Protein AF-A0A8H3AGC6-F1 (afdb_monomer_lite)

pLDDT: mean 79.22, std 22.82, range [35.25, 97.81]

Organism: NCBI:txid456999

Sequence (152 aa):
MGEVVLDRKAQAETINLILERHESDLHWEGCRVVTKRRQEIERRCISDLGYQEEDLQFAWDSSGRHKYQQLINKSEPLSDREWGEIRPALKRLLNVNRKARLAKEQEGCHQGQPSYQAGLGCPQQPLTLPIDPVIDGFTSINGVELLRGICG

Foldseek 3Di:
DVVVVVVVVVVVVVVVVVVVVVVVVVVVLLVVQLVQQLVVLLVCCCPVVVDDPQLVDDDPPDPLVVQSCVLSRDSHHDDPVSCVVCVVVVVVSSVVSVVVVVVVVVVVVVVPDPPPPDDDDDDDDDDPDDDDDDPPPDDDDDDDDDDDDDDD

Radius of gyration: 29.65 Å; chains: 1; bounding box: 60×76×73 Å

Structure (mmCIF, N/CA/C/O backbone):
data_AF-A0A8H3AGC6-F1
#
_entry.id   AF-A0A8H3AGC6-F1
#
loop_
_atom_site.group_PDB
_atom_site.id
_atom_site.type_symbol
_atom_site.label_atom_id
_atom_site.label_alt_id
_atom_site.label_comp_id
_atom_site.label_asym_id
_atom_site.label_entity_id
_atom_site.label_seq_id
_atom_site.pdbx_PDB_ins_code
_atom_site.Cartn_x
_atom_site.Cartn_y
_atom_site.Cartn_z
_atom_site.occupancy
_atom_site.B_iso_or_equiv
_atom_site.auth_seq_id
_atom_site.auth_comp_id
_atom_site.auth_asym_id
_atom_site.auth_atom_id
_atom_site.pdbx_PDB_model_num
ATOM 1 N N . MET A 1 1 ? 34.561 13.658 -40.325 1.00 60.09 1 MET A N 1
ATOM 2 C CA . MET A 1 1 ? 34.587 13.426 -38.859 1.00 60.09 1 MET A CA 1
ATOM 3 C C . MET A 1 1 ? 33.380 14.013 -38.124 1.00 60.09 1 MET A C 1
ATOM 5 O O . MET A 1 1 ? 32.978 13.398 -37.152 1.00 60.09 1 MET A O 1
ATOM 9 N N . GLY A 1 2 ? 32.782 15.133 -38.559 1.00 71.81 2 GLY A N 1
ATOM 10 C CA . GLY A 1 2 ? 31.602 15.713 -37.887 1.00 71.81 2 GLY A CA 1
ATOM 11 C C . GLY A 1 2 ? 30.311 14.886 -37.995 1.00 71.81 2 GLY A C 1
ATOM 12 O O . GLY A 1 2 ? 29.577 14.789 -37.024 1.00 71.81 2 GLY A O 1
ATOM 13 N N . GLU A 1 3 ? 30.075 14.226 -39.130 1.00 77.62 3 GLU A N 1
ATOM 14 C CA . GLU A 1 3 ? 28.860 13.428 -39.389 1.00 77.62 3 GLU A CA 1
ATOM 15 C C . GLU A 1 3 ? 28.708 12.241 -38.420 1.00 77.62 3 GLU A C 1
ATOM 17 O O . GLU A 1 3 ? 27.694 12.111 -37.747 1.00 77.62 3 GLU A O 1
ATOM 22 N N . VAL A 1 4 ? 29.786 11.481 -38.195 1.00 87.69 4 VAL A N 1
ATOM 23 C CA . VAL A 1 4 ? 29.817 10.364 -37.228 1.00 87.69 4 VAL A CA 1
ATOM 24 C C . VAL A 1 4 ? 29.538 10.823 -35.788 1.00 87.69 4 VAL A C 1
ATOM 26 O O . VAL A 1 4 ? 29.009 10.060 -34.981 1.00 87.69 4 VAL A O 1
ATOM 29 N N . VAL A 1 5 ? 29.906 12.057 -35.431 1.00 88.12 5 VAL A N 1
ATOM 30 C CA . VAL A 1 5 ? 29.649 12.613 -34.091 1.00 88.12 5 VAL A CA 1
ATOM 31 C C . VAL A 1 5 ? 28.181 13.014 -33.941 1.00 88.12 5 VAL A C 1
ATOM 33 O O . VAL A 1 5 ? 27.600 12.779 -32.883 1.00 88.12 5 VAL A O 1
ATOM 36 N N . LEU A 1 6 ? 27.576 13.574 -34.992 1.00 91.38 6 LEU A N 1
ATOM 37 C CA . LEU A 1 6 ? 26.157 13.936 -35.004 1.00 91.38 6 LEU A CA 1
ATOM 38 C C . LEU A 1 6 ? 25.261 12.696 -34.927 1.00 91.38 6 LEU A C 1
ATOM 40 O O . LEU A 1 6 ? 24.353 12.666 -34.098 1.00 91.38 6 LEU A O 1
ATOM 44 N N . ASP A 1 7 ? 25.578 11.647 -35.687 1.00 93.25 7 ASP A N 1
ATOM 45 C CA . ASP A 1 7 ? 24.826 10.388 -35.650 1.00 93.25 7 ASP A CA 1
ATOM 46 C C . ASP A 1 7 ? 24.877 9.738 -34.266 1.00 93.25 7 ASP A C 1
ATOM 48 O O . ASP A 1 7 ? 23.855 9.325 -33.718 1.00 93.25 7 ASP A O 1
ATOM 52 N N . ARG A 1 8 ? 26.064 9.703 -33.646 1.00 91.94 8 ARG A N 1
ATOM 53 C CA . ARG A 1 8 ? 26.226 9.189 -32.277 1.00 91.94 8 ARG A CA 1
ATOM 54 C C . ARG A 1 8 ? 25.440 10.007 -31.259 1.00 91.94 8 ARG A C 1
ATOM 56 O O . ARG A 1 8 ? 24.908 9.433 -30.312 1.00 91.94 8 ARG A O 1
ATOM 63 N N . LYS A 1 9 ? 25.356 11.327 -31.443 1.00 95.44 9 LYS A N 1
ATOM 64 C CA . LYS A 1 9 ? 24.571 12.199 -30.566 1.00 95.44 9 LYS A CA 1
ATOM 65 C C . LYS A 1 9 ? 23.073 11.914 -30.700 1.00 95.44 9 LYS A C 1
ATOM 67 O O . LYS A 1 9 ? 22.420 11.705 -29.684 1.00 95.44 9 LYS A O 1
ATOM 72 N N . ALA A 1 10 ? 22.560 11.808 -31.925 1.00 95.06 10 ALA A N 1
ATOM 73 C CA . ALA A 1 10 ? 21.158 11.472 -32.175 1.00 95.06 10 ALA A CA 1
ATOM 74 C C . ALA A 1 10 ? 20.790 10.076 -31.635 1.00 95.06 10 ALA A C 1
ATOM 76 O O . ALA A 1 10 ? 19.723 9.880 -31.047 1.00 95.06 10 ALA A O 1
ATOM 77 N N . GLN A 1 11 ? 21.695 9.103 -31.778 1.00 96.38 11 GLN A N 1
ATOM 78 C CA . GLN A 1 11 ? 21.531 7.772 -31.191 1.00 96.38 11 GLN A CA 1
ATOM 79 C C . GLN A 1 11 ? 21.491 7.825 -29.661 1.00 96.38 11 GLN A C 1
ATOM 81 O O . GLN A 1 11 ? 20.610 7.214 -29.061 1.00 96.38 11 GLN A O 1
ATOM 86 N N . ALA A 1 12 ? 22.398 8.571 -29.026 1.00 96.19 12 ALA A N 1
ATOM 87 C CA . ALA A 1 12 ? 22.411 8.729 -27.574 1.00 96.19 12 ALA A CA 1
ATOM 88 C C . ALA A 1 12 ? 21.132 9.407 -27.057 1.00 96.19 12 ALA A C 1
ATOM 90 O O . ALA A 1 12 ? 20.550 8.939 -26.084 1.00 96.19 12 ALA A O 1
ATOM 91 N N . GLU A 1 13 ? 20.655 10.454 -27.733 1.00 97.56 13 GLU A N 1
ATOM 92 C CA . GLU A 1 13 ? 19.387 11.123 -27.406 1.00 97.56 13 GLU A CA 1
ATOM 93 C C . GLU A 1 13 ? 18.199 10.158 -27.513 1.00 97.56 13 GLU A C 1
ATOM 95 O O . GLU A 1 13 ? 17.358 10.102 -26.616 1.00 97.56 13 GLU A O 1
ATOM 100 N N . THR A 1 14 ? 18.174 9.333 -28.562 1.00 97.69 14 THR A N 1
ATOM 101 C CA . THR A 1 14 ? 17.138 8.306 -28.741 1.00 97.69 14 THR A CA 1
ATOM 102 C C . THR A 1 14 ? 17.181 7.265 -27.621 1.00 97.69 14 THR A C 1
ATOM 104 O O . THR A 1 14 ? 16.140 6.906 -27.073 1.00 97.69 14 THR A O 1
ATOM 107 N N . ILE A 1 15 ? 18.376 6.791 -27.252 1.00 97.69 15 ILE A N 1
ATOM 108 C CA . ILE A 1 15 ? 18.558 5.826 -26.159 1.00 97.69 15 ILE A CA 1
ATOM 109 C C . ILE A 1 15 ? 18.089 6.429 -24.833 1.00 97.69 15 ILE A C 1
ATOM 111 O O . ILE A 1 15 ? 17.331 5.780 -24.116 1.00 97.69 15 ILE A O 1
ATOM 115 N N . ASN A 1 16 ? 18.483 7.666 -24.528 1.00 97.81 16 ASN A N 1
ATOM 116 C CA . ASN A 1 16 ? 18.082 8.344 -23.295 1.00 97.81 16 ASN A CA 1
ATOM 117 C C . ASN A 1 16 ? 16.560 8.473 -23.200 1.00 97.81 16 ASN A C 1
ATOM 119 O O . ASN A 1 16 ? 15.985 8.114 -22.178 1.00 97.81 16 ASN A O 1
ATOM 123 N N . LEU A 1 17 ? 15.898 8.879 -24.286 1.00 97.81 17 LEU A N 1
ATOM 124 C CA . LEU A 1 17 ? 14.441 9.003 -24.313 1.00 97.81 17 LEU A CA 1
ATOM 125 C C . LEU A 1 17 ? 13.736 7.656 -24.083 1.00 97.81 17 LEU A C 1
ATOM 127 O O . LEU A 1 17 ? 12.706 7.593 -23.410 1.00 97.81 17 LEU A O 1
ATOM 131 N N . ILE A 1 18 ? 14.290 6.563 -24.616 1.00 97.81 18 ILE A N 1
ATOM 132 C CA . ILE A 1 18 ? 13.770 5.212 -24.366 1.00 97.81 18 ILE A CA 1
ATOM 133 C C . ILE A 1 18 ? 13.949 4.824 -22.891 1.00 97.81 18 ILE A C 1
ATOM 135 O O . ILE A 1 18 ? 13.021 4.268 -22.301 1.00 97.81 18 ILE A O 1
ATOM 139 N N . LEU A 1 19 ? 15.106 5.123 -22.292 1.00 97.81 19 LEU A N 1
ATOM 140 C CA . LEU A 1 19 ? 15.386 4.819 -20.885 1.00 97.81 19 LEU A CA 1
ATOM 141 C C . LEU A 1 19 ? 14.478 5.610 -19.939 1.00 97.81 19 LEU A C 1
ATOM 143 O O . LEU A 1 19 ? 13.838 5.004 -19.084 1.00 97.81 19 LEU A O 1
ATOM 147 N N . GLU A 1 20 ? 14.340 6.921 -20.139 1.00 97.75 20 GLU A N 1
ATO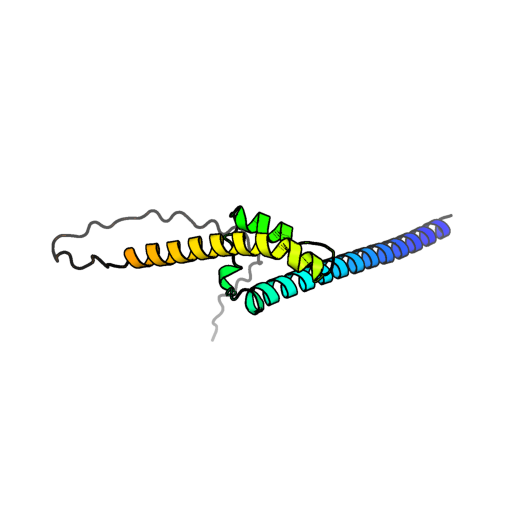M 148 C CA . GLU A 1 20 ? 13.464 7.783 -19.331 1.00 97.75 20 GLU A CA 1
ATOM 149 C C . GLU A 1 20 ? 12.007 7.305 -19.363 1.00 97.75 20 GLU A C 1
ATOM 151 O O . GLU A 1 20 ? 11.321 7.246 -18.335 1.00 97.75 20 GLU A O 1
ATOM 156 N N . ARG A 1 21 ? 11.528 6.912 -20.550 1.00 97.12 21 ARG A N 1
ATOM 157 C CA . ARG A 1 21 ? 10.188 6.344 -20.705 1.00 97.12 21 ARG A CA 1
ATOM 158 C C . ARG A 1 21 ? 10.049 5.025 -19.952 1.00 97.12 21 ARG A C 1
ATOM 160 O O . ARG A 1 21 ? 9.067 4.836 -19.242 1.00 97.12 21 ARG A O 1
ATOM 167 N N . HIS A 1 22 ? 11.022 4.131 -20.085 1.00 97.44 22 HIS A N 1
ATOM 168 C CA . HIS A 1 22 ? 10.992 2.836 -19.413 1.00 97.44 22 HIS A CA 1
ATOM 169 C C . HIS A 1 22 ? 11.031 2.978 -17.882 1.00 97.44 22 HIS A C 1
ATOM 171 O O . HIS A 1 22 ? 10.280 2.308 -17.176 1.00 97.44 22 HIS A O 1
ATOM 177 N N . GLU A 1 23 ? 11.859 3.879 -17.352 1.00 97.38 23 GLU A N 1
ATOM 178 C CA . GLU A 1 23 ? 11.901 4.192 -15.918 1.00 97.38 23 GLU A CA 1
ATOM 179 C C . GLU A 1 23 ? 10.569 4.759 -15.420 1.00 97.38 23 GLU A C 1
ATOM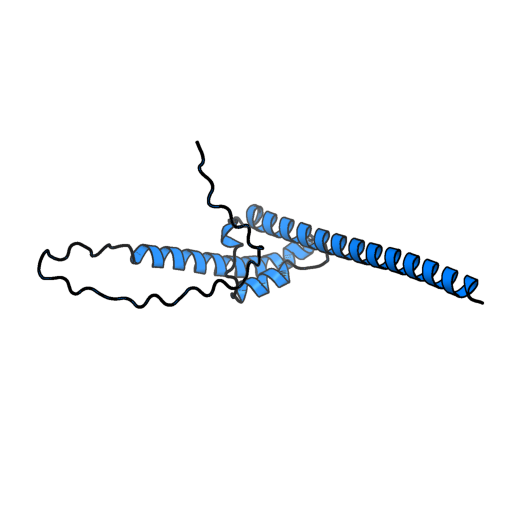 181 O O . GLU A 1 23 ? 10.076 4.352 -14.364 1.00 97.38 23 GLU A O 1
ATOM 186 N N . SER A 1 24 ? 9.951 5.642 -16.208 1.00 96.88 24 SER A N 1
ATOM 187 C CA . SER A 1 24 ? 8.621 6.177 -15.914 1.00 96.88 24 SER A CA 1
ATOM 188 C C . SER A 1 24 ? 7.566 5.069 -15.874 1.00 96.88 24 SER A C 1
ATOM 190 O O . SER A 1 24 ? 6.774 5.013 -14.932 1.00 96.88 24 SER A O 1
ATOM 192 N N . ASP A 1 25 ? 7.572 4.159 -16.849 1.00 97.44 25 ASP A N 1
ATOM 193 C CA . ASP A 1 25 ? 6.630 3.038 -16.914 1.00 97.44 25 ASP A CA 1
ATOM 194 C C . ASP A 1 25 ? 6.776 2.116 -15.688 1.00 97.44 25 ASP A C 1
ATOM 196 O O . ASP A 1 25 ? 5.780 1.767 -15.044 1.00 97.44 25 ASP A O 1
ATOM 200 N N . LEU A 1 26 ? 8.013 1.784 -15.298 1.00 95.62 26 LEU A N 1
ATOM 201 C CA . LEU A 1 26 ? 8.287 0.998 -14.089 1.00 95.62 26 LEU A CA 1
ATOM 202 C C . LEU A 1 26 ? 7.835 1.714 -12.811 1.00 95.62 26 LEU A C 1
ATOM 204 O O . LEU A 1 26 ? 7.252 1.085 -11.921 1.00 95.62 26 LEU A O 1
ATOM 208 N N . HIS A 1 27 ? 8.081 3.022 -12.716 1.00 94.69 27 HIS A N 1
ATOM 209 C CA . HIS A 1 27 ? 7.640 3.831 -11.585 1.00 94.69 27 HIS A CA 1
ATOM 210 C C . HIS A 1 27 ? 6.113 3.797 -11.439 1.00 94.69 27 HIS A C 1
ATOM 212 O O . HIS A 1 27 ? 5.594 3.524 -10.351 1.00 94.69 27 HIS A O 1
ATOM 218 N N . TRP A 1 28 ? 5.386 4.022 -12.537 1.00 94.94 28 TRP A N 1
ATOM 219 C CA . TRP A 1 28 ? 3.926 4.006 -12.529 1.00 94.94 28 TRP A CA 1
ATOM 220 C C . TRP A 1 28 ? 3.363 2.632 -12.190 1.00 94.94 28 TRP A C 1
ATOM 222 O O . TRP A 1 28 ? 2.403 2.552 -11.421 1.00 94.94 28 TRP A O 1
ATOM 232 N N . GLU A 1 29 ? 3.965 1.551 -12.684 1.00 94.12 29 GLU A N 1
ATOM 233 C CA . GLU A 1 29 ? 3.526 0.203 -12.327 1.00 94.12 29 GLU A CA 1
ATOM 234 C C . GLU A 1 29 ? 3.717 -0.076 -10.829 1.00 94.12 29 GLU A C 1
ATOM 236 O O . GLU A 1 29 ? 2.787 -0.541 -10.163 1.00 94.12 29 GLU A O 1
ATOM 241 N N . GLY A 1 30 ? 4.857 0.320 -10.256 1.00 92.75 30 GLY A N 1
ATOM 242 C CA . GLY A 1 30 ? 5.086 0.236 -8.811 1.00 92.75 30 GLY A CA 1
ATOM 243 C C . GLY A 1 30 ? 4.037 1.013 -8.005 1.00 92.75 30 GLY A C 1
ATOM 244 O O . GLY A 1 30 ? 3.427 0.476 -7.073 1.00 92.75 30 GLY A O 1
ATOM 245 N N . CYS A 1 31 ? 3.750 2.254 -8.406 1.00 93.94 31 CYS A N 1
ATOM 246 C CA . CYS A 1 31 ? 2.715 3.088 -7.790 1.00 93.94 31 CYS A CA 1
ATOM 247 C C . CYS A 1 31 ? 1.310 2.468 -7.896 1.00 93.94 31 CYS A C 1
ATOM 249 O O . CYS A 1 31 ? 0.525 2.546 -6.940 1.00 93.94 31 CYS A O 1
ATOM 251 N N . ARG A 1 32 ? 0.990 1.806 -9.016 1.00 95.50 32 ARG A N 1
ATOM 252 C CA . ARG A 1 32 ? -0.287 1.097 -9.208 1.00 95.50 32 ARG A CA 1
ATOM 253 C C . ARG A 1 32 ? -0.413 -0.098 -8.273 1.00 95.50 32 ARG A C 1
ATOM 255 O O . ARG A 1 32 ? -1.475 -0.269 -7.672 1.00 95.50 32 ARG A O 1
ATOM 262 N N . VAL A 1 33 ? 0.642 -0.899 -8.117 1.00 94.94 33 VAL A N 1
ATOM 263 C CA . VAL A 1 33 ? 0.638 -2.057 -7.207 1.00 94.94 33 VAL A CA 1
ATOM 264 C C . VAL A 1 33 ? 0.437 -1.607 -5.762 1.00 94.94 33 VAL A C 1
ATOM 266 O O . VAL A 1 33 ? -0.452 -2.123 -5.081 1.00 94.94 33 VAL A O 1
ATOM 269 N N . VAL A 1 34 ? 1.183 -0.590 -5.316 1.00 95.56 34 VAL A N 1
ATOM 270 C CA . VAL A 1 34 ? 1.038 -0.031 -3.961 1.00 95.56 34 VAL A CA 1
ATOM 271 C C . VAL A 1 34 ? -0.373 0.517 -3.744 1.00 95.56 34 VAL A C 1
ATOM 273 O O . VAL A 1 34 ? -0.991 0.236 -2.719 1.00 95.56 34 VAL A O 1
ATOM 276 N N . THR A 1 35 ? -0.919 1.257 -4.712 1.00 95.81 35 THR A N 1
ATOM 277 C CA . THR A 1 35 ? -2.280 1.810 -4.618 1.00 95.81 35 THR A CA 1
ATOM 278 C C . THR A 1 35 ? -3.333 0.712 -4.494 1.00 95.81 35 THR A C 1
ATOM 280 O O . THR A 1 35 ? -4.152 0.756 -3.577 1.00 95.81 35 THR A O 1
ATOM 283 N N . LYS A 1 36 ? -3.282 -0.314 -5.355 1.00 96.12 36 LYS A N 1
ATOM 284 C CA . LYS A 1 36 ? -4.213 -1.454 -5.289 1.00 96.12 36 LYS A CA 1
ATOM 285 C C . LYS A 1 36 ? -4.120 -2.192 -3.959 1.00 96.12 36 LYS A C 1
ATOM 287 O O . LYS A 1 36 ? -5.137 -2.569 -3.385 1.00 96.12 36 LYS A O 1
ATOM 292 N N . ARG A 1 37 ? -2.899 -2.383 -3.455 1.00 96.31 37 ARG A N 1
ATOM 293 C CA . ARG A 1 37 ? -2.665 -3.011 -2.155 1.00 96.31 37 ARG A CA 1
ATOM 294 C C . ARG A 1 37 ? -3.319 -2.216 -1.025 1.00 96.31 37 ARG A C 1
ATOM 296 O O . ARG A 1 37 ? -4.004 -2.812 -0.198 1.00 96.31 37 ARG A O 1
ATOM 303 N N . ARG A 1 38 ? -3.129 -0.891 -0.992 1.00 96.19 38 ARG A N 1
ATOM 304 C CA . ARG A 1 38 ? -3.763 -0.016 0.011 1.00 96.19 38 ARG A CA 1
ATOM 305 C C . ARG A 1 38 ? -5.280 -0.136 -0.032 1.00 96.19 38 ARG A C 1
ATOM 307 O O . ARG A 1 38 ? -5.876 -0.410 1.000 1.00 96.19 38 ARG A O 1
ATOM 314 N N . GLN A 1 39 ? -5.865 -0.030 -1.223 1.00 95.94 39 GLN A N 1
ATOM 315 C CA . GLN A 1 39 ? -7.312 -0.142 -1.418 1.00 95.94 39 GLN A CA 1
ATOM 316 C C . GLN A 1 39 ? -7.859 -1.480 -0.913 1.00 95.94 39 GLN A C 1
ATOM 318 O O . GLN A 1 39 ? -8.887 -1.507 -0.247 1.00 95.94 39 GLN A O 1
ATOM 323 N N . GLU A 1 40 ? -7.165 -2.591 -1.173 1.00 97.00 40 GLU A N 1
ATOM 324 C CA . GLU A 1 40 ? -7.608 -3.899 -0.683 1.00 97.00 40 GLU A CA 1
ATOM 325 C C . GLU A 1 40 ? -7.501 -4.016 0.844 1.00 97.00 40 GLU A C 1
ATOM 327 O O . GLU A 1 40 ? -8.398 -4.566 1.484 1.00 97.00 40 GLU A O 1
ATOM 332 N N . ILE A 1 41 ? -6.445 -3.466 1.453 1.00 97.31 41 ILE A N 1
ATOM 333 C CA . ILE A 1 41 ? -6.315 -3.421 2.917 1.00 97.31 41 ILE A CA 1
ATOM 334 C C . ILE A 1 41 ? -7.428 -2.566 3.532 1.00 97.31 41 ILE A C 1
ATOM 336 O O . ILE A 1 41 ? -8.059 -2.997 4.496 1.00 97.31 41 ILE A O 1
ATOM 340 N N . GLU A 1 42 ? -7.685 -1.378 2.987 1.00 96.56 42 GLU A N 1
ATOM 341 C CA . GLU A 1 42 ? -8.748 -0.476 3.444 1.00 96.56 42 GLU A CA 1
ATOM 342 C C . GLU A 1 42 ? -10.117 -1.152 3.323 1.00 96.56 42 GLU A C 1
ATOM 344 O O . GLU A 1 42 ? -10.859 -1.228 4.307 1.00 96.56 42 GLU A O 1
ATOM 349 N N . ARG A 1 43 ? -10.399 -1.761 2.163 1.00 97.44 43 ARG A N 1
ATOM 350 C CA . ARG A 1 43 ? -11.621 -2.531 1.920 1.00 97.44 43 ARG A CA 1
ATOM 351 C C . ARG A 1 43 ? -11.806 -3.625 2.968 1.00 97.44 43 ARG A C 1
ATOM 353 O O . ARG A 1 43 ? -12.882 -3.705 3.551 1.00 97.44 43 ARG A O 1
ATOM 360 N N . ARG A 1 44 ? -10.777 -4.438 3.242 1.00 97.56 44 ARG A N 1
ATOM 361 C CA . ARG A 1 44 ? -10.853 -5.513 4.249 1.00 97.56 44 ARG A CA 1
ATOM 362 C C . ARG A 1 44 ? -10.961 -4.986 5.678 1.00 97.56 44 ARG A C 1
ATOM 364 O O . ARG A 1 44 ? -11.647 -5.592 6.496 1.00 97.56 44 ARG A O 1
ATOM 371 N N . CYS A 1 45 ? -10.328 -3.864 6.011 1.00 97.12 45 CYS A N 1
ATOM 372 C CA . CYS A 1 45 ? -10.518 -3.227 7.316 1.00 97.12 45 CYS A CA 1
ATOM 373 C C . CYS A 1 45 ? -11.981 -2.815 7.532 1.00 97.12 45 CYS A C 1
ATOM 375 O O . CYS A 1 45 ? -12.511 -3.002 8.629 1.00 97.12 45 CYS A O 1
ATOM 377 N N . ILE A 1 46 ? -12.644 -2.314 6.490 1.00 96.81 46 ILE A N 1
ATOM 378 C CA . ILE A 1 46 ? -14.057 -1.935 6.553 1.00 96.81 46 ILE A CA 1
ATOM 379 C C . ILE A 1 46 ? -14.949 -3.185 6.566 1.00 96.81 46 ILE A C 1
ATOM 381 O O . ILE A 1 46 ? -15.726 -3.371 7.502 1.00 96.81 46 ILE A O 1
ATOM 385 N N . SER A 1 47 ? -14.807 -4.081 5.584 1.00 96.25 47 SER A N 1
ATOM 386 C CA . SER A 1 47 ? -15.700 -5.237 5.423 1.00 96.25 47 SER A CA 1
ATOM 387 C C . SER A 1 47 ? -15.503 -6.323 6.478 1.00 96.25 47 SER A C 1
ATOM 389 O O . SER A 1 47 ? -16.480 -6.851 7.002 1.00 96.25 47 SER A O 1
ATOM 391 N N . ASP A 1 48 ? -14.254 -6.667 6.801 1.00 94.81 48 ASP A N 1
ATOM 392 C CA . ASP A 1 48 ? -13.945 -7.849 7.616 1.00 94.81 48 ASP A CA 1
ATOM 393 C C . ASP A 1 48 ? -13.798 -7.500 9.102 1.00 94.81 48 ASP A C 1
ATOM 395 O O . ASP A 1 48 ? -13.946 -8.368 9.968 1.00 94.81 48 ASP A O 1
ATOM 399 N N . LEU A 1 49 ? -13.426 -6.251 9.413 1.00 94.31 49 LEU A N 1
ATOM 400 C CA . LEU A 1 49 ? -13.165 -5.802 10.786 1.00 94.31 49 LEU A CA 1
ATOM 401 C C . LEU A 1 49 ? -14.190 -4.781 11.299 1.00 94.31 49 LEU A C 1
ATOM 403 O O . LEU A 1 49 ? -14.209 -4.535 12.506 1.00 94.31 49 LEU A O 1
ATOM 407 N N . GLY A 1 50 ? -15.036 -4.217 10.430 1.00 95.19 50 GLY A N 1
ATOM 408 C CA . GLY A 1 50 ? -16.081 -3.265 10.817 1.00 95.19 50 GLY A CA 1
ATOM 409 C C . GLY A 1 50 ? -15.549 -1.893 11.244 1.00 95.19 50 GLY A C 1
ATOM 410 O O . GLY A 1 50 ? -16.161 -1.226 12.086 1.00 95.19 50 GLY A O 1
ATOM 411 N N . TYR A 1 51 ? -14.389 -1.485 10.725 1.00 96.31 51 TYR A N 1
ATOM 412 C CA . TYR A 1 51 ? -13.911 -0.112 10.887 1.00 96.31 51 TYR A CA 1
ATOM 413 C C . TYR A 1 51 ? -14.622 0.827 9.915 1.00 96.31 51 TYR A C 1
ATOM 415 O O . TYR A 1 51 ? -15.094 0.407 8.861 1.00 96.31 51 TYR A O 1
ATOM 423 N N . GLN A 1 52 ? -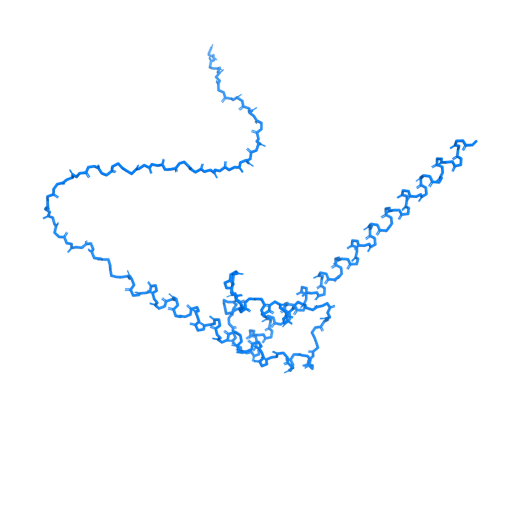14.697 2.099 10.287 1.00 95.06 52 GLN A N 1
ATOM 424 C CA . GLN A 1 52 ? -15.169 3.153 9.397 1.00 95.06 52 GLN A CA 1
ATOM 425 C C . GLN A 1 52 ? -13.976 3.806 8.695 1.00 95.06 52 GLN A C 1
ATOM 427 O O . GLN A 1 52 ? -12.830 3.644 9.125 1.00 95.06 52 GLN A O 1
ATOM 432 N N . GLU A 1 53 ? -14.233 4.542 7.618 1.00 94.38 53 GLU A N 1
ATOM 433 C CA . GLU A 1 53 ? -13.181 5.214 6.851 1.00 94.38 53 GLU A CA 1
ATOM 434 C C . GLU A 1 53 ? -12.409 6.222 7.719 1.00 94.38 53 GLU A C 1
ATOM 436 O O . GLU A 1 53 ? -11.183 6.314 7.647 1.00 94.38 53 GLU A O 1
ATOM 441 N N . GLU A 1 54 ? -13.096 6.883 8.649 1.00 93.19 54 GLU A N 1
ATOM 442 C CA . GLU A 1 54 ? -12.523 7.827 9.610 1.00 93.19 54 GLU A CA 1
ATOM 443 C C . GLU A 1 54 ? -11.565 7.142 10.592 1.00 93.19 54 GLU A C 1
ATOM 445 O O . GLU A 1 54 ? -10.603 7.750 11.060 1.00 93.19 54 GLU A O 1
ATOM 450 N N . ASP A 1 55 ? -11.778 5.857 10.897 1.00 93.00 55 ASP A N 1
ATOM 451 C CA . ASP A 1 55 ? -10.872 5.103 11.768 1.00 93.00 55 ASP A CA 1
ATOM 452 C C . ASP A 1 55 ? -9.526 4.805 11.075 1.00 93.00 55 ASP A C 1
ATOM 454 O O . ASP A 1 55 ? -8.528 4.537 11.755 1.00 93.00 55 ASP A O 1
ATOM 458 N N . LEU A 1 56 ? -9.478 4.877 9.738 1.00 94.50 56 LEU A N 1
ATOM 459 C CA . LEU A 1 56 ? -8.268 4.714 8.921 1.00 94.50 56 LEU A CA 1
ATOM 460 C C . LEU A 1 56 ? -7.466 6.021 8.802 1.00 94.50 56 LEU A C 1
ATOM 462 O O . LEU A 1 56 ? -6.308 6.001 8.374 1.00 94.50 56 LEU A O 1
ATOM 466 N N . GLN A 1 57 ? -8.053 7.155 9.192 1.00 93.38 57 GLN A N 1
ATOM 467 C CA . GLN A 1 57 ? -7.413 8.463 9.126 1.00 93.38 57 GLN A CA 1
ATOM 468 C C . GLN A 1 57 ? -6.580 8.711 10.382 1.00 93.38 57 GLN A C 1
ATOM 470 O O . GLN A 1 57 ? -7.097 8.870 11.486 1.00 93.38 57 GLN A O 1
ATOM 475 N N . PHE A 1 58 ? -5.262 8.757 10.220 1.00 92.56 58 PHE A N 1
ATOM 476 C CA . PHE A 1 58 ? -4.338 9.073 11.305 1.00 92.56 58 PHE A CA 1
ATOM 477 C C . PHE A 1 58 ? -3.916 10.542 11.249 1.00 92.56 58 PHE A C 1
ATOM 479 O O . PHE A 1 58 ? -3.691 11.086 10.166 1.00 92.56 58 PHE A O 1
ATOM 486 N N . ALA A 1 59 ? -3.693 11.152 12.417 1.00 89.44 59 ALA A N 1
ATOM 487 C CA . ALA A 1 59 ? -3.052 12.463 12.497 1.00 89.44 59 ALA A CA 1
ATOM 488 C C . ALA A 1 59 ? -1.675 12.442 11.806 1.00 89.44 59 ALA A C 1
ATOM 490 O O . ALA A 1 59 ? -0.952 11.436 11.873 1.00 89.44 59 ALA A O 1
ATOM 491 N N . TRP A 1 60 ? -1.335 13.541 11.125 1.00 86.44 60 TRP A N 1
ATOM 492 C CA . TRP A 1 60 ? -0.220 13.606 10.174 1.00 86.44 60 TRP A CA 1
ATOM 493 C C . TRP A 1 60 ? 1.140 13.256 10.805 1.00 86.44 60 TRP A C 1
ATOM 495 O O . TRP A 1 60 ? 1.957 12.589 10.162 1.00 86.44 60 TRP A O 1
ATOM 505 N N . ASP A 1 61 ? 1.335 13.656 12.061 1.00 86.94 61 ASP A N 1
ATOM 506 C CA . ASP A 1 61 ? 2.536 13.512 12.891 1.00 86.94 61 ASP A CA 1
ATOM 507 C C . ASP A 1 61 ? 2.481 12.306 13.839 1.00 86.94 61 ASP A C 1
ATOM 509 O O . ASP A 1 61 ? 3.414 12.055 14.605 1.00 86.94 61 ASP A O 1
ATOM 513 N N . SER A 1 62 ? 1.404 11.517 13.802 1.00 90.25 62 SER A N 1
ATOM 514 C CA . SER A 1 62 ? 1.261 10.401 14.731 1.00 90.25 62 SER A CA 1
ATOM 515 C C . SER A 1 62 ? 2.209 9.247 14.392 1.00 90.25 62 SER A C 1
ATOM 517 O O . SER A 1 62 ? 2.313 8.785 13.252 1.00 90.25 62 SER A O 1
ATOM 519 N N . SER A 1 63 ? 2.834 8.674 15.423 1.00 91.88 63 SER A N 1
ATOM 520 C CA . SER A 1 63 ? 3.606 7.430 15.282 1.00 91.88 63 SER A CA 1
ATOM 521 C C . SER A 1 63 ? 2.746 6.268 14.756 1.00 91.88 63 SER A C 1
ATOM 523 O O . SER A 1 63 ? 3.251 5.372 14.074 1.00 91.88 63 SER A O 1
ATOM 525 N N . GLY A 1 64 ? 1.434 6.304 15.028 1.00 93.38 64 GLY A N 1
ATOM 526 C CA . GLY A 1 64 ? 0.443 5.383 14.475 1.00 93.38 64 GLY A CA 1
ATOM 527 C C . GLY A 1 64 ? 0.372 5.446 12.951 1.00 93.38 64 GLY A C 1
ATOM 528 O O . GLY A 1 64 ? 0.409 4.394 12.314 1.00 93.38 64 GLY A O 1
ATOM 529 N N . ARG A 1 65 ? 0.383 6.653 12.365 1.00 93.94 65 ARG A N 1
ATOM 530 C CA . ARG A 1 65 ? 0.402 6.848 10.908 1.00 93.94 65 ARG A CA 1
ATOM 531 C C . ARG A 1 65 ? 1.612 6.192 10.266 1.00 93.94 65 ARG A C 1
ATOM 533 O O . ARG A 1 65 ? 1.460 5.491 9.273 1.00 93.94 65 ARG A O 1
ATOM 540 N N . HIS A 1 66 ? 2.801 6.387 10.836 1.00 93.38 66 HIS A N 1
ATOM 541 C CA . HIS A 1 66 ? 4.019 5.807 10.273 1.00 93.38 66 HIS A CA 1
ATOM 542 C C . HIS A 1 66 ? 3.974 4.273 10.293 1.00 93.38 66 HIS A C 1
ATOM 544 O O . HIS A 1 66 ? 4.234 3.631 9.277 1.00 93.38 66 HIS A O 1
ATOM 550 N N . LYS A 1 67 ? 3.554 3.679 11.419 1.00 94.88 67 LYS A N 1
ATOM 551 C CA . LYS A 1 67 ? 3.383 2.220 11.539 1.00 94.88 67 LYS A CA 1
ATOM 552 C C . LYS A 1 67 ? 2.317 1.683 10.583 1.00 94.88 67 LYS A C 1
ATOM 554 O O . LYS A 1 67 ? 2.520 0.641 9.971 1.00 94.88 67 LYS A O 1
ATOM 559 N N . TYR A 1 68 ? 1.202 2.395 10.433 1.00 95.12 68 TYR A N 1
ATOM 560 C CA . TYR A 1 68 ? 0.154 2.041 9.478 1.00 95.12 68 TYR A CA 1
ATOM 561 C C . TYR A 1 68 ? 0.688 2.068 8.041 1.00 95.12 68 TYR A C 1
ATOM 563 O O . TYR A 1 68 ? 0.565 1.080 7.320 1.00 95.12 68 TYR A O 1
ATOM 571 N N . GLN A 1 69 ? 1.384 3.141 7.658 1.00 93.75 69 GLN A N 1
ATOM 572 C CA . GLN A 1 69 ? 2.008 3.275 6.342 1.00 93.75 69 GLN A CA 1
ATOM 573 C C . GLN A 1 69 ? 3.012 2.159 6.049 1.00 93.75 69 GLN A C 1
ATOM 575 O O . GLN A 1 69 ? 2.991 1.621 4.950 1.00 93.75 69 GLN A O 1
ATOM 580 N N . GLN A 1 70 ? 3.845 1.761 7.013 1.00 93.31 70 GLN A N 1
ATOM 581 C CA . GLN A 1 70 ? 4.784 0.646 6.832 1.00 93.31 70 GLN A CA 1
ATOM 582 C C . GLN A 1 70 ? 4.082 -0.690 6.536 1.00 93.31 70 GLN A C 1
ATOM 584 O O . GLN A 1 70 ? 4.602 -1.503 5.776 1.00 93.31 70 GLN A O 1
ATOM 589 N N . LEU A 1 71 ? 2.900 -0.927 7.114 1.00 92.81 71 LEU A N 1
ATOM 590 C CA . LEU A 1 71 ? 2.143 -2.161 6.882 1.00 92.81 71 LEU A CA 1
ATOM 591 C C . LEU A 1 71 ? 1.484 -2.187 5.497 1.00 92.81 71 LEU A C 1
ATOM 593 O O . LEU A 1 71 ? 1.422 -3.242 4.858 1.00 92.81 71 LEU A O 1
ATOM 597 N N . ILE A 1 72 ? 0.995 -1.034 5.034 1.00 94.00 72 ILE A N 1
ATOM 598 C CA . ILE A 1 72 ? 0.233 -0.940 3.782 1.00 94.00 72 ILE A CA 1
ATOM 599 C C . ILE A 1 72 ? 1.105 -0.614 2.561 1.00 94.00 72 ILE A C 1
ATOM 601 O O . ILE A 1 72 ? 0.731 -0.969 1.448 1.00 94.00 72 ILE A O 1
ATOM 605 N N . ASN A 1 73 ? 2.273 0.011 2.744 1.00 92.62 73 ASN A N 1
ATOM 606 C CA . ASN A 1 73 ? 3.178 0.417 1.662 1.00 92.62 73 ASN A CA 1
ATOM 607 C C . ASN A 1 73 ? 4.191 -0.676 1.344 1.00 92.62 73 ASN A C 1
ATOM 609 O O . ASN A 1 73 ? 5.379 -0.530 1.627 1.00 92.62 73 ASN A O 1
ATOM 613 N N . LYS A 1 74 ? 3.725 -1.761 0.729 1.00 92.62 74 LYS A N 1
ATOM 614 C CA . LYS A 1 74 ? 4.618 -2.748 0.116 1.00 92.62 74 LYS A CA 1
ATOM 615 C C . LYS A 1 74 ? 4.427 -2.772 -1.391 1.00 92.62 74 LYS A C 1
ATOM 617 O O . LYS A 1 74 ? 3.318 -2.569 -1.878 1.00 92.62 74 LYS A O 1
ATOM 622 N N . SER A 1 75 ? 5.510 -3.056 -2.106 1.00 90.81 75 SER A N 1
ATOM 623 C CA . SER A 1 75 ? 5.554 -3.195 -3.566 1.00 90.81 75 SER A CA 1
ATOM 624 C C . SER A 1 75 ? 4.961 -4.513 -4.078 1.00 90.81 75 SER A C 1
ATOM 626 O O . SER A 1 75 ? 5.069 -4.811 -5.260 1.00 90.81 75 SER A O 1
ATOM 628 N N . GLU A 1 76 ? 4.345 -5.307 -3.202 1.00 92.94 76 GLU A N 1
ATOM 629 C CA . GLU A 1 76 ? 3.773 -6.613 -3.519 1.00 92.94 76 GLU A CA 1
ATOM 630 C C . GLU A 1 76 ? 2.252 -6.600 -3.310 1.00 92.94 76 GLU A C 1
ATOM 632 O O . GLU A 1 76 ? 1.771 -6.001 -2.339 1.00 92.94 76 GLU A O 1
ATOM 637 N N . PRO A 1 77 ? 1.470 -7.277 -4.168 1.00 93.81 77 PRO A N 1
ATOM 638 C CA . PRO A 1 77 ? 0.037 -7.453 -3.950 1.00 93.81 77 PRO A CA 1
ATOM 639 C C . PRO A 1 77 ? -0.269 -8.086 -2.586 1.00 93.81 77 PRO A C 1
ATOM 641 O O . PRO A 1 77 ? 0.488 -8.919 -2.093 1.00 93.81 77 PRO A O 1
ATOM 644 N N . LEU A 1 78 ? -1.399 -7.715 -1.977 1.00 96.38 78 LEU A N 1
ATOM 645 C CA . LEU A 1 78 ? -1.820 -8.320 -0.714 1.00 96.38 78 LEU A CA 1
ATOM 646 C C . LEU A 1 78 ? -2.283 -9.763 -0.952 1.00 96.38 78 LEU A C 1
ATOM 648 O O . LEU A 1 78 ? -3.269 -9.990 -1.651 1.00 96.38 78 LEU A O 1
ATOM 652 N N . SER A 1 79 ? -1.604 -10.729 -0.335 1.00 95.88 79 SER A N 1
ATOM 653 C CA . SER A 1 79 ? -2.051 -12.128 -0.308 1.00 95.88 79 SER A CA 1
ATOM 654 C C . SER A 1 79 ? -2.908 -12.422 0.927 1.00 95.88 79 SER A C 1
ATOM 656 O O . SER A 1 79 ? -2.794 -11.746 1.950 1.00 95.88 79 SER A O 1
ATOM 658 N N . ASP A 1 80 ? -3.731 -13.474 0.880 1.00 96.31 80 ASP A N 1
ATOM 659 C CA . ASP A 1 80 ? -4.556 -13.876 2.033 1.00 96.31 80 ASP A CA 1
ATOM 660 C C . ASP A 1 80 ? -3.725 -14.323 3.237 1.00 96.31 80 ASP A C 1
ATOM 662 O O . ASP A 1 80 ? -4.080 -14.041 4.384 1.00 96.31 80 ASP A O 1
ATOM 666 N N . ARG A 1 81 ? -2.585 -14.974 2.981 1.00 96.75 81 ARG A N 1
ATOM 667 C CA . ARG A 1 81 ? -1.624 -15.327 4.027 1.00 96.75 81 ARG A CA 1
ATOM 668 C C . ARG A 1 81 ? -1.100 -14.071 4.710 1.00 96.75 81 ARG A C 1
ATOM 670 O O . ARG A 1 81 ? -1.161 -13.966 5.932 1.00 96.75 81 ARG A O 1
ATOM 677 N N . GLU A 1 82 ? -0.622 -13.117 3.918 1.00 96.00 82 GLU A N 1
ATOM 678 C CA . GLU A 1 82 ? -0.090 -11.870 4.451 1.00 96.00 82 GLU A CA 1
ATOM 679 C C . GLU A 1 82 ? -1.169 -11.072 5.189 1.00 96.00 82 GLU A C 1
ATOM 681 O O . GLU A 1 82 ? -0.900 -10.532 6.260 1.00 96.00 82 GLU A O 1
ATOM 686 N N . TRP A 1 83 ? -2.403 -11.048 4.678 1.00 96.88 83 TRP A N 1
ATOM 687 C CA . TRP A 1 83 ? -3.539 -10.465 5.388 1.00 96.88 83 TRP A CA 1
ATOM 688 C C . TRP A 1 83 ? -3.697 -11.074 6.783 1.00 96.88 83 TRP A C 1
ATOM 690 O O . TRP A 1 83 ? -3.808 -10.336 7.763 1.00 96.88 83 TRP A O 1
ATOM 700 N N . GLY A 1 84 ? -3.640 -12.404 6.896 1.00 96.44 84 GLY A N 1
ATOM 701 C CA . GLY A 1 84 ? -3.668 -13.106 8.180 1.00 96.44 84 GLY A CA 1
ATOM 702 C C . GLY A 1 84 ? -2.544 -12.682 9.133 1.00 96.44 84 GLY A C 1
ATOM 703 O O . GLY A 1 84 ? -2.782 -12.542 10.334 1.00 96.44 84 GLY A O 1
ATOM 704 N N . GLU A 1 85 ? -1.352 -12.415 8.600 1.00 96.44 85 GLU A N 1
ATOM 705 C CA . GLU A 1 85 ? -0.174 -11.994 9.367 1.00 96.44 85 GLU A CA 1
ATOM 706 C C . GLU A 1 85 ? -0.260 -10.524 9.827 1.00 96.44 85 GLU A C 1
ATOM 708 O O . GLU A 1 85 ? 0.038 -10.217 10.985 1.00 96.44 85 GLU A O 1
ATOM 713 N N . ILE A 1 86 ? -0.707 -9.601 8.965 1.00 96.12 86 ILE A N 1
ATOM 714 C CA . ILE A 1 86 ? -0.758 -8.160 9.287 1.00 96.12 86 ILE A CA 1
ATOM 715 C C . ILE A 1 86 ? -2.023 -7.754 10.052 1.00 96.12 86 ILE A C 1
ATOM 717 O O . ILE A 1 86 ? -2.003 -6.773 10.807 1.00 96.12 86 ILE A O 1
ATOM 721 N N . ARG A 1 87 ? -3.125 -8.501 9.902 1.00 96.31 87 ARG A N 1
ATOM 722 C CA . ARG A 1 87 ? -4.437 -8.188 10.496 1.00 96.31 87 ARG A CA 1
ATOM 723 C C . ARG A 1 87 ? -4.379 -7.905 12.007 1.00 96.31 87 ARG A C 1
ATOM 725 O O . ARG A 1 87 ? -4.973 -6.910 12.430 1.00 96.31 87 ARG A O 1
ATOM 732 N N . PRO A 1 88 ? -3.675 -8.686 12.854 1.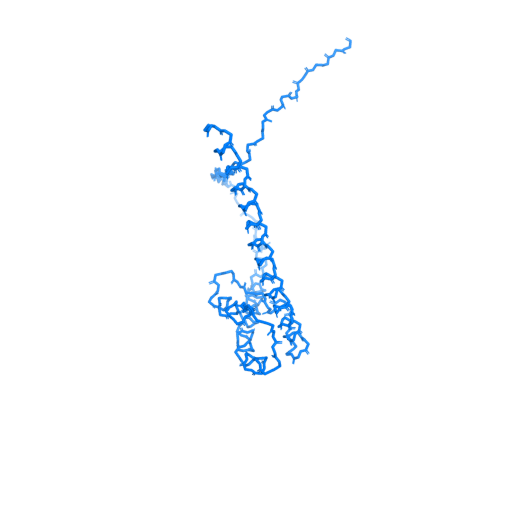00 96.94 88 PRO A N 1
ATOM 733 C CA . PRO A 1 88 ? -3.588 -8.396 14.288 1.00 96.94 88 PRO A CA 1
ATOM 734 C C . PRO A 1 88 ? -2.878 -7.071 14.603 1.00 96.94 88 PRO A C 1
ATOM 736 O O . PRO A 1 88 ? -3.233 -6.384 15.564 1.00 96.94 88 PRO A O 1
ATOM 739 N N . ALA A 1 89 ? -1.868 -6.695 13.814 1.00 95.94 89 ALA A N 1
ATOM 740 C CA . ALA A 1 89 ? -1.158 -5.428 13.980 1.00 95.94 89 ALA A CA 1
ATOM 741 C C . ALA A 1 89 ? -2.037 -4.241 13.564 1.00 95.94 89 ALA A C 1
ATOM 743 O O . ALA A 1 89 ? -2.163 -3.286 14.334 1.00 95.94 89 ALA A O 1
ATOM 744 N N . LEU A 1 90 ? -2.712 -4.351 12.415 1.00 95.81 90 LEU A N 1
ATOM 745 C CA . LEU A 1 90 ? -3.671 -3.351 11.941 1.00 95.81 90 LEU A CA 1
ATOM 746 C C . LEU A 1 90 ? -4.792 -3.125 12.955 1.00 95.81 90 LEU A C 1
ATOM 748 O O . LEU A 1 90 ? -5.029 -1.990 13.358 1.00 95.81 90 LEU A O 1
ATOM 752 N N . LYS A 1 91 ? -5.407 -4.198 13.466 1.00 96.56 91 LYS A N 1
ATOM 753 C CA . LYS A 1 91 ? -6.477 -4.103 14.472 1.00 96.56 91 LYS A CA 1
ATOM 754 C C . LYS A 1 91 ? -6.036 -3.331 15.720 1.00 96.56 91 LYS A C 1
ATOM 756 O O . LYS A 1 91 ? -6.789 -2.519 16.253 1.00 96.56 91 LYS A O 1
ATOM 761 N N . ARG A 1 92 ? -4.808 -3.561 16.200 1.00 96.19 92 ARG A N 1
ATOM 762 C CA . ARG A 1 92 ? -4.261 -2.825 17.353 1.00 96.19 92 ARG A CA 1
ATOM 763 C C . ARG A 1 92 ? -4.080 -1.341 17.044 1.00 96.19 92 ARG A C 1
ATOM 765 O O . ARG A 1 92 ? -4.504 -0.518 17.851 1.00 96.19 92 ARG A O 1
ATOM 772 N N . LEU A 1 93 ? -3.495 -1.006 15.893 1.00 96.25 93 LEU A N 1
ATOM 773 C CA . LEU A 1 93 ? -3.283 0.385 15.479 1.00 96.25 93 LEU A CA 1
ATOM 774 C C . LEU A 1 93 ? -4.605 1.138 15.307 1.00 96.25 93 LEU A C 1
ATOM 776 O O . LEU A 1 93 ? -4.769 2.213 15.879 1.00 96.25 93 LEU A O 1
ATOM 780 N N . LEU A 1 94 ? -5.560 0.546 14.588 1.00 96.38 94 LEU A N 1
ATOM 781 C CA . LEU A 1 94 ? -6.863 1.153 14.319 1.00 96.38 94 LEU A CA 1
ATOM 782 C C . LEU A 1 94 ? -7.695 1.319 15.593 1.00 96.38 94 LEU A C 1
ATOM 784 O O . LEU A 1 94 ? -8.340 2.344 15.774 1.00 96.38 94 LEU A O 1
ATOM 788 N N . ASN A 1 95 ? -7.622 0.377 16.538 1.00 96.25 95 ASN A N 1
ATOM 789 C CA . ASN A 1 95 ? -8.275 0.541 17.839 1.00 96.25 95 ASN A CA 1
ATOM 790 C C . ASN A 1 95 ? -7.710 1.712 18.646 1.00 96.25 95 ASN A C 1
ATOM 792 O O . ASN A 1 95 ? -8.470 2.421 19.304 1.00 96.25 95 ASN A O 1
ATOM 796 N N . VAL A 1 96 ? -6.388 1.901 18.633 1.00 94.50 96 VAL A N 1
ATOM 797 C CA . VAL A 1 96 ? -5.761 3.049 19.302 1.00 94.50 96 VAL A CA 1
ATOM 798 C C . VAL A 1 96 ? -6.188 4.348 18.621 1.00 94.50 96 VAL A C 1
ATOM 800 O O . VAL A 1 96 ? -6.570 5.287 19.316 1.00 94.50 96 VAL A O 1
ATOM 803 N N . ASN A 1 97 ? -6.200 4.378 17.286 1.00 94.75 97 ASN A N 1
ATOM 804 C CA . ASN A 1 97 ? -6.622 5.551 16.524 1.00 94.75 97 ASN A CA 1
ATOM 805 C C . ASN A 1 97 ? -8.089 5.916 16.793 1.00 94.75 97 ASN A C 1
ATOM 807 O O . ASN A 1 97 ? -8.385 7.042 17.186 1.00 94.75 97 ASN A O 1
ATOM 811 N N . ARG A 1 98 ? -8.996 4.934 16.703 1.00 94.56 98 ARG A N 1
ATOM 812 C CA . ARG A 1 98 ? -10.421 5.101 17.021 1.00 94.56 98 ARG A CA 1
ATOM 813 C C . ARG A 1 98 ? -10.619 5.660 18.430 1.00 94.56 98 ARG A C 1
ATOM 815 O O . ARG A 1 98 ? -11.393 6.592 18.609 1.00 94.56 98 ARG A O 1
ATOM 822 N N . LYS A 1 99 ? -9.912 5.131 19.436 1.00 94.00 99 LYS A N 1
ATOM 823 C CA . LYS A 1 99 ? -9.999 5.646 20.815 1.00 94.00 99 LYS A CA 1
ATOM 824 C C . LYS A 1 99 ? -9.536 7.098 20.923 1.00 94.00 99 LYS A C 1
ATOM 826 O O . LYS A 1 99 ? -10.200 7.884 21.586 1.00 94.00 99 LYS A O 1
ATOM 831 N N . ALA A 1 100 ? -8.426 7.449 20.274 1.00 91.06 100 ALA A N 1
ATOM 832 C CA . ALA A 1 100 ? -7.917 8.817 20.276 1.00 91.06 100 ALA A CA 1
ATOM 833 C C . ALA A 1 100 ? -8.891 9.793 19.595 1.00 91.06 100 ALA A C 1
ATOM 835 O O . ALA A 1 100 ? -9.108 10.891 20.105 1.00 91.06 100 ALA A O 1
ATOM 836 N N . ARG A 1 101 ? -9.515 9.381 18.484 1.00 91.31 101 ARG A N 1
ATOM 837 C CA . ARG A 1 101 ? -10.554 10.158 17.797 1.00 91.31 101 ARG A CA 1
ATOM 838 C C . ARG A 1 101 ? -11.769 10.391 18.698 1.00 91.31 101 ARG A C 1
ATOM 840 O O . ARG A 1 101 ? -12.143 11.536 18.924 1.00 91.31 101 ARG A O 1
ATOM 847 N N . LEU A 1 102 ? -12.325 9.321 19.270 1.00 90.81 102 LEU A N 1
ATOM 848 C CA . LEU A 1 102 ? -13.500 9.404 20.146 1.00 90.81 102 LEU A CA 1
ATOM 849 C C . LEU A 1 102 ? -13.240 10.244 21.407 1.00 90.81 102 LEU A C 1
ATOM 851 O O . LEU A 1 102 ? -14.128 10.964 21.852 1.00 90.81 102 LEU A O 1
ATOM 855 N N . ALA A 1 103 ? -12.031 10.187 21.976 1.00 90.31 103 ALA A N 1
ATOM 856 C CA . ALA A 1 103 ? -11.664 11.019 23.122 1.00 90.31 103 ALA A CA 1
ATOM 857 C C . ALA A 1 103 ? -11.674 12.516 22.770 1.00 90.31 103 ALA A C 1
ATOM 859 O O . ALA A 1 103 ? -12.254 13.314 23.502 1.00 90.31 103 ALA A O 1
ATOM 860 N N . LYS A 1 104 ? -11.120 12.893 21.609 1.00 86.94 104 LYS A N 1
ATOM 861 C CA . LYS A 1 104 ? -11.151 14.284 21.131 1.00 86.94 104 LYS A CA 1
ATOM 862 C C . LYS A 1 104 ? -12.572 14.786 20.870 1.00 86.94 104 LYS A C 1
ATOM 864 O O . LYS A 1 104 ? -12.877 15.934 21.177 1.00 86.94 104 LYS A O 1
ATOM 869 N N . GLU A 1 105 ? -13.440 13.935 20.326 1.00 84.81 105 GLU A N 1
ATOM 870 C CA . GLU A 1 105 ? -14.856 14.271 20.115 1.00 84.81 105 GLU A CA 1
ATOM 871 C C . GLU A 1 105 ? -15.581 14.539 21.445 1.00 84.81 105 GLU A C 1
ATOM 873 O O . GLU A 1 105 ? -16.380 15.471 21.535 1.00 84.81 105 GLU A O 1
ATOM 878 N N . GLN A 1 106 ? -15.265 13.779 22.500 1.00 81.75 106 GLN A N 1
ATOM 879 C CA . GLN A 1 106 ? -15.821 13.999 23.840 1.00 81.75 106 GLN A CA 1
ATOM 880 C C . GLN A 1 106 ? -15.293 15.283 24.493 1.00 81.75 106 GLN A C 1
ATOM 882 O O . GLN A 1 106 ? -16.075 16.057 25.047 1.00 81.75 106 GLN A O 1
ATOM 887 N N . GLU A 1 107 ? -13.990 15.550 24.397 1.00 77.00 107 GLU A N 1
ATOM 888 C CA . GLU A 1 107 ? -13.376 16.777 24.926 1.00 77.00 107 GLU A CA 1
ATOM 889 C C . GLU A 1 107 ? -13.934 18.038 24.244 1.00 77.00 107 GLU A C 1
ATOM 891 O O . GLU A 1 107 ? -14.233 19.026 24.919 1.00 77.00 107 GLU A O 1
ATOM 896 N N . GLY A 1 108 ? -14.172 17.985 22.929 1.00 59.97 108 GLY A N 1
ATOM 897 C CA . GLY A 1 108 ? -14.815 19.071 22.180 1.00 59.97 108 GLY A CA 1
ATOM 898 C C . GLY A 1 108 ? -16.284 19.304 22.555 1.00 59.97 108 GLY A C 1
ATOM 899 O O . GLY A 1 108 ? -16.784 20.419 22.420 1.00 59.97 108 GLY A O 1
ATOM 900 N N . CYS A 1 109 ? -16.975 18.289 23.081 1.00 52.88 109 CYS A N 1
ATOM 901 C CA . CYS A 1 109 ? -18.371 18.398 23.512 1.00 52.88 109 CYS A CA 1
ATOM 902 C C . CYS A 1 109 ? -18.512 19.049 24.905 1.00 52.88 109 CYS A C 1
ATOM 904 O O . CYS A 1 109 ? -19.518 19.696 25.194 1.00 52.88 109 CYS A O 1
ATOM 906 N N . HIS A 1 110 ? -17.488 18.950 25.760 1.00 48.75 110 HIS A N 1
ATOM 907 C CA . HIS A 1 110 ? -17.496 19.548 27.103 1.00 48.75 110 HIS A CA 1
ATOM 908 C C . HIS A 1 110 ? -17.104 21.034 27.149 1.00 48.75 110 HIS A C 1
ATOM 910 O O . HIS A 1 110 ? -17.335 21.685 28.165 1.00 48.75 110 HIS A O 1
ATOM 916 N N . GLN A 1 111 ? -16.582 21.604 26.059 1.00 48.34 111 GLN A N 1
ATOM 917 C CA . GLN A 1 111 ? -16.324 23.050 25.952 1.00 48.34 111 GLN A CA 1
ATOM 918 C C . GLN A 1 111 ? -17.530 23.851 25.423 1.00 48.34 111 GLN A C 1
ATOM 920 O O . GLN A 1 111 ? -17.456 25.067 25.270 1.00 48.34 111 GLN A O 1
ATOM 925 N N . GLY A 1 112 ? -18.666 23.187 25.188 1.00 46.84 112 GLY A N 1
ATOM 926 C CA . GLY A 1 112 ? -19.900 23.775 24.668 1.00 46.84 112 GLY A CA 1
ATOM 927 C C . GLY A 1 112 ? -20.912 24.240 25.721 1.00 46.84 112 GLY A C 1
ATOM 928 O O . GLY A 1 112 ? -22.109 24.092 25.489 1.00 46.84 112 GLY A O 1
ATOM 929 N N . GLN A 1 113 ? -20.491 24.802 26.860 1.00 42.12 113 GLN A N 1
ATOM 930 C CA . GLN A 1 113 ? -21.368 25.731 27.590 1.00 42.12 113 GLN A CA 1
ATOM 931 C C . GLN A 1 113 ? -20.981 27.166 27.207 1.00 42.12 113 GLN A C 1
ATOM 933 O O . GLN A 1 113 ? -19.947 27.655 27.662 1.00 42.12 113 GLN A O 1
ATOM 938 N N . PRO A 1 114 ? -21.782 27.865 26.380 1.00 47.59 114 PRO A N 1
ATOM 939 C CA . PRO A 1 114 ? -21.567 29.277 26.119 1.00 47.59 114 PRO A CA 1
ATOM 940 C C . PRO A 1 114 ? -21.882 30.059 27.398 1.00 47.59 114 PRO A C 1
ATOM 942 O O . PRO A 1 114 ? -23.043 30.298 27.724 1.00 47.59 114 PRO A O 1
ATOM 945 N N . SER A 1 115 ? -20.854 30.473 28.136 1.00 51.00 115 SER A N 1
ATOM 946 C CA . SER A 1 115 ? -20.981 31.289 29.351 1.00 51.00 115 SER A CA 1
ATOM 947 C C . SER A 1 115 ? -21.209 32.780 29.047 1.00 51.00 115 SER A C 1
ATOM 949 O O . SER A 1 115 ? -20.679 33.645 29.742 1.00 51.00 115 SER A O 1
ATOM 951 N N . TYR A 1 116 ? -21.986 33.107 28.011 1.00 51.91 116 TYR A N 1
ATOM 952 C CA . TYR A 1 116 ? -22.315 34.490 27.634 1.00 51.91 116 TYR A CA 1
ATOM 953 C C . TYR A 1 116 ? -23.728 34.877 28.097 1.00 51.91 116 TYR A C 1
ATOM 955 O O . TYR A 1 116 ? -24.531 35.403 27.337 1.00 51.91 116 TYR A O 1
ATOM 963 N N . GLN A 1 117 ? -24.049 34.612 29.361 1.00 51.09 117 GLN A N 1
ATOM 964 C CA . GLN A 1 117 ? -25.078 35.360 30.088 1.00 51.09 117 GLN A CA 1
ATOM 965 C C . GLN A 1 117 ? -24.514 35.756 31.452 1.00 51.09 117 GLN A C 1
ATOM 967 O O . GLN A 1 117 ? -24.973 35.323 32.502 1.00 51.09 117 GLN A O 1
ATOM 972 N N . ALA A 1 118 ? -23.476 36.588 31.423 1.00 43.66 118 ALA A N 1
ATOM 973 C CA . ALA A 1 118 ? -23.053 37.364 32.574 1.00 43.66 118 ALA A CA 1
ATOM 974 C C . ALA A 1 118 ? -23.291 38.842 32.251 1.00 43.66 118 ALA A C 1
ATOM 976 O O . ALA A 1 118 ? -22.579 39.426 31.445 1.00 43.66 118 ALA A O 1
ATOM 977 N N . GLY A 1 119 ? -24.348 39.389 32.854 1.00 39.69 119 GLY A N 1
ATOM 978 C CA . GLY A 1 119 ? -24.451 40.779 33.297 1.00 39.69 119 GLY A CA 1
ATOM 979 C C . GLY A 1 119 ? -24.178 41.890 32.283 1.00 39.69 119 GLY A C 1
ATOM 980 O O . GLY A 1 119 ? -23.042 42.260 32.018 1.00 39.69 119 GLY A O 1
ATOM 981 N N . LEU A 1 120 ? -25.255 42.546 31.858 1.00 49.53 120 LEU A N 1
ATOM 982 C CA . LEU A 1 120 ? -25.231 43.950 31.461 1.00 49.53 120 LEU A CA 1
ATOM 983 C C . LEU A 1 120 ? -24.569 44.796 32.568 1.00 49.53 120 LEU A C 1
ATOM 985 O O . LEU A 1 120 ? -25.105 44.876 33.672 1.00 49.53 120 LEU A O 1
ATOM 989 N N . GLY A 1 121 ? -23.450 45.459 32.262 1.00 43.38 121 GLY A N 1
ATOM 990 C CA . GLY A 1 121 ? -22.928 46.551 33.087 1.00 43.38 121 GLY A CA 1
ATOM 991 C C . GLY A 1 121 ? -21.438 46.859 32.906 1.00 43.38 121 GLY A C 1
ATOM 992 O O . GLY A 1 121 ? -20.603 46.110 33.395 1.00 43.38 121 GLY A O 1
ATOM 993 N N . CYS A 1 122 ? -21.151 48.044 32.343 1.00 35.25 122 CYS A N 1
ATOM 994 C CA . CYS A 1 122 ? -19.911 48.841 32.485 1.00 35.25 122 CYS A CA 1
ATOM 995 C C . CYS A 1 122 ? -18.763 48.598 31.463 1.00 35.25 122 CYS A C 1
ATOM 997 O O . CYS A 1 122 ? -18.680 47.532 30.863 1.00 35.25 122 CYS A O 1
ATOM 999 N N . PRO A 1 123 ? -17.971 49.645 31.120 1.00 46.97 123 PRO A N 1
ATOM 1000 C CA . PRO A 1 123 ? -17.952 50.209 29.768 1.00 46.97 123 PRO A CA 1
ATOM 1001 C C . PRO A 1 123 ? -16.697 49.872 28.951 1.00 46.97 123 PRO A C 1
ATOM 1003 O O . PRO A 1 123 ? -15.648 49.508 29.473 1.00 46.97 123 PRO A O 1
ATOM 1006 N N . GLN A 1 124 ? -16.845 50.062 27.639 1.00 52.28 124 GLN A N 1
ATOM 1007 C CA . GLN A 1 124 ? -15.864 49.861 26.574 1.00 52.28 124 GLN A CA 1
ATOM 1008 C C . GLN A 1 124 ? -14.475 50.437 26.896 1.00 52.28 124 GLN A C 1
ATOM 1010 O O . GLN A 1 124 ? -14.309 51.647 27.042 1.00 52.28 124 GLN A O 1
ATOM 1015 N N . GLN A 1 125 ? -13.460 49.575 26.873 1.00 47.09 125 GLN A N 1
ATOM 1016 C CA . GLN A 1 125 ? -12.122 49.960 26.432 1.00 47.09 125 GLN A CA 1
ATOM 1017 C C . GLN A 1 125 ? -11.923 49.397 25.019 1.00 47.09 125 GLN A C 1
ATOM 1019 O O . GLN A 1 125 ? -12.158 48.203 24.813 1.00 47.09 125 GLN A O 1
ATOM 1024 N N . PRO A 1 126 ? -11.531 50.213 24.027 1.00 45.50 126 PRO A N 1
ATOM 1025 C CA . PRO A 1 126 ? -11.223 49.702 22.701 1.00 45.50 126 PRO A CA 1
ATOM 1026 C C . PRO A 1 126 ? -9.920 48.899 22.769 1.00 45.50 126 PRO A C 1
ATOM 1028 O O . PRO A 1 126 ? -8.839 49.454 22.955 1.00 45.50 126 PRO A O 1
ATOM 1031 N N . LEU A 1 127 ? -10.022 47.577 22.630 1.00 45.19 127 LEU A N 1
ATOM 1032 C CA . LEU A 1 127 ? -8.870 46.705 22.426 1.00 45.19 127 LEU A CA 1
ATOM 1033 C C . LEU A 1 127 ? -8.343 46.928 21.004 1.00 45.19 127 LEU A C 1
ATOM 1035 O O . LEU A 1 127 ? -8.858 46.365 20.040 1.00 45.19 127 LEU A O 1
ATOM 1039 N N . THR A 1 128 ? -7.311 47.755 20.861 1.00 45.91 128 THR A N 1
ATOM 1040 C CA . THR A 1 128 ? -6.439 47.719 19.684 1.00 45.91 128 THR A CA 1
ATOM 1041 C C . THR A 1 128 ? -5.643 46.419 19.723 1.00 45.91 128 THR A C 1
ATOM 1043 O O . THR A 1 128 ? -4.673 46.304 20.471 1.00 45.91 128 THR A O 1
ATOM 1046 N N . LEU A 1 129 ? -6.064 45.433 18.934 1.00 50.06 129 LEU A N 1
ATOM 1047 C CA . LEU A 1 129 ? -5.230 44.282 18.608 1.00 50.06 129 LEU A CA 1
ATOM 1048 C C . LEU A 1 129 ? -4.266 44.692 17.482 1.00 50.06 129 LEU A C 1
ATOM 1050 O O . LEU A 1 129 ? -4.732 45.191 16.455 1.00 50.06 129 LEU A O 1
ATOM 1054 N N . PRO A 1 130 ? -2.943 44.510 17.641 1.00 43.56 130 PRO A N 1
ATOM 1055 C CA . PRO A 1 130 ? -2.015 44.654 16.532 1.00 43.56 130 PRO A CA 1
ATOM 1056 C C . PRO A 1 130 ? -2.310 43.550 15.513 1.00 43.56 130 PRO A C 1
ATOM 1058 O O . PRO A 1 130 ? -2.226 42.362 15.818 1.00 43.56 130 PRO A O 1
ATOM 1061 N N . ILE A 1 131 ? -2.703 43.957 14.309 1.00 46.19 131 ILE A N 1
ATOM 1062 C CA . ILE A 1 131 ? -2.765 43.073 13.148 1.00 46.19 131 ILE A CA 1
ATOM 1063 C C . ILE A 1 131 ? -1.313 42.767 12.777 1.00 46.19 131 ILE A C 1
ATOM 1065 O O . ILE A 1 131 ? -0.608 43.644 12.279 1.00 46.19 131 ILE A O 1
ATOM 1069 N N . ASP A 1 132 ? -0.865 41.549 13.059 1.00 42.41 132 ASP A N 1
ATOM 1070 C CA . ASP A 1 132 ? 0.398 41.029 12.536 1.00 42.41 132 ASP A CA 1
ATOM 1071 C C . ASP A 1 132 ? 0.169 40.636 11.061 1.00 42.41 132 ASP A C 1
ATOM 1073 O O . ASP A 1 132 ? -0.778 39.890 10.776 1.00 42.41 132 ASP A O 1
ATOM 1077 N N . PRO A 1 133 ? 0.925 41.188 10.093 1.00 52.34 133 PRO A N 1
ATOM 1078 C CA . PRO A 1 133 ? 0.695 40.942 8.677 1.00 52.34 133 PRO A CA 1
ATOM 1079 C C . PRO A 1 133 ? 0.920 39.474 8.302 1.00 52.34 133 PRO A C 1
ATOM 1081 O O . PRO A 1 133 ? 1.991 38.901 8.493 1.00 52.34 133 PRO A O 1
ATOM 1084 N N . VAL A 1 134 ? -0.111 38.899 7.685 1.00 47.16 134 VAL A N 1
ATOM 1085 C CA . VAL A 1 134 ? -0.076 37.642 6.936 1.00 47.16 134 VAL A CA 1
ATOM 1086 C C . VAL A 1 134 ? 1.079 37.689 5.929 1.00 47.16 134 VAL A C 1
ATOM 1088 O O . VAL A 1 134 ? 1.047 38.460 4.971 1.00 47.16 134 VAL A O 1
ATOM 1091 N N . ILE A 1 135 ? 2.101 36.856 6.136 1.00 49.56 135 ILE A N 1
ATOM 1092 C CA . ILE A 1 135 ? 3.088 36.535 5.101 1.00 49.56 135 ILE A CA 1
ATOM 1093 C C . ILE A 1 135 ? 2.449 35.489 4.184 1.00 49.56 135 ILE A C 1
ATOM 1095 O O . ILE A 1 135 ? 2.664 34.290 4.349 1.00 49.56 135 ILE A O 1
ATOM 1099 N N . ASP A 1 136 ? 1.666 35.951 3.211 1.00 46.03 136 ASP A N 1
ATOM 1100 C CA . ASP A 1 136 ? 1.375 35.171 2.008 1.00 46.03 136 ASP A CA 1
ATOM 1101 C C . ASP A 1 136 ? 2.525 35.390 1.019 1.00 46.03 136 ASP A C 1
ATOM 1103 O O . ASP A 1 136 ? 2.617 36.391 0.304 1.00 46.03 136 ASP A O 1
ATOM 1107 N N . GLY A 1 137 ? 3.463 34.447 1.029 1.00 40.16 137 GLY A N 1
ATOM 1108 C CA . GLY A 1 137 ? 4.599 34.414 0.121 1.00 40.16 137 GLY A CA 1
ATOM 1109 C C . GLY A 1 137 ? 4.255 33.758 -1.216 1.00 40.16 137 GLY A C 1
ATOM 1110 O O . GLY A 1 137 ? 4.314 32.540 -1.337 1.00 40.16 137 GLY A O 1
ATOM 1111 N N . PHE A 1 138 ? 4.033 34.610 -2.221 1.00 35.94 138 PHE A N 1
ATOM 1112 C CA . PHE A 1 138 ? 4.298 34.417 -3.657 1.00 35.94 138 PHE A CA 1
ATOM 1113 C C . PHE A 1 138 ? 3.370 33.521 -4.501 1.00 35.94 138 PHE A C 1
ATOM 1115 O O . PHE A 1 138 ? 3.739 32.433 -4.938 1.00 35.94 138 PHE A O 1
ATOM 1122 N N . THR A 1 139 ? 2.268 34.111 -4.975 1.00 40.12 139 THR A N 1
ATOM 1123 C CA . THR A 1 139 ? 1.904 34.019 -6.401 1.00 40.12 139 THR A CA 1
ATOM 1124 C C . THR A 1 139 ? 2.437 35.253 -7.129 1.00 40.12 139 THR A C 1
ATOM 1126 O O . THR A 1 139 ? 1.919 36.353 -6.951 1.00 40.12 139 THR A O 1
ATOM 1129 N N . SER A 1 140 ? 3.469 35.077 -7.956 1.00 43.47 140 SER A N 1
ATOM 1130 C CA . SER A 1 140 ? 3.813 36.053 -8.992 1.00 43.47 140 SER A CA 1
ATOM 1131 C C . SER A 1 140 ? 2.851 35.851 -10.158 1.00 43.47 140 SER A C 1
ATOM 1133 O O . SER A 1 140 ? 2.977 34.892 -10.918 1.00 43.47 140 SER A O 1
ATOM 1135 N N . ILE A 1 141 ? 1.863 36.732 -10.275 1.00 45.00 141 ILE A N 1
ATOM 1136 C CA . ILE A 1 141 ? 1.129 36.946 -11.519 1.00 45.00 141 ILE A CA 1
ATOM 1137 C C . ILE A 1 141 ? 1.261 38.416 -11.874 1.00 45.00 141 ILE A C 1
ATOM 1139 O O . ILE A 1 141 ? 0.945 39.308 -11.091 1.00 45.00 141 ILE A O 1
ATOM 1143 N N . ASN A 1 142 ? 1.820 38.608 -13.062 1.00 41.28 142 ASN A N 1
ATOM 1144 C CA . ASN A 1 142 ? 2.112 39.875 -13.698 1.00 41.28 142 ASN A CA 1
ATOM 1145 C C . ASN A 1 142 ? 0.914 40.826 -13.654 1.00 41.28 142 ASN A C 1
ATOM 1147 O O . ASN A 1 142 ? -0.225 40.431 -13.905 1.00 41.28 142 ASN A O 1
ATOM 1151 N N . GLY A 1 143 ? 1.218 42.092 -13.370 1.00 37.81 143 GLY A N 1
ATOM 1152 C CA . GLY A 1 143 ? 0.263 43.183 -13.391 1.00 37.81 143 GLY A CA 1
ATOM 1153 C C . GLY A 1 143 ? -0.410 43.320 -14.752 1.00 37.81 143 GLY A C 1
ATOM 1154 O O . GLY A 1 143 ? 0.246 43.418 -15.787 1.00 37.81 143 GLY A O 1
ATOM 1155 N N . VAL A 1 144 ? -1.736 43.370 -14.720 1.00 39.94 144 VAL A N 1
ATOM 1156 C CA . VAL A 1 144 ? -2.539 43.998 -15.763 1.00 39.94 144 VAL A CA 1
ATOM 1157 C C . VAL A 1 144 ? -3.311 45.108 -15.070 1.00 39.94 144 VAL A C 1
ATOM 1159 O O . VAL A 1 144 ? -4.288 44.867 -14.362 1.00 39.94 144 VAL A O 1
ATOM 1162 N N . GLU A 1 145 ? -2.811 46.329 -15.230 1.00 43.56 145 GLU A N 1
ATOM 1163 C CA . GLU A 1 145 ? -3.540 47.547 -14.910 1.00 43.56 145 GLU A CA 1
ATOM 1164 C C . GLU A 1 145 ?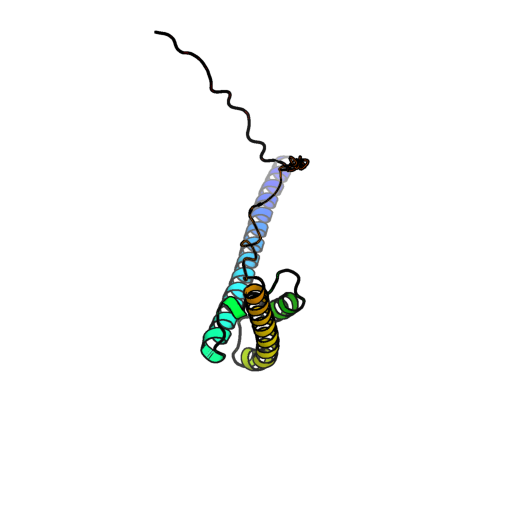 -4.783 47.617 -15.800 1.00 43.56 145 GLU A C 1
ATOM 1166 O O . GLU A 1 145 ? -4.702 47.741 -17.021 1.00 43.56 145 GLU A O 1
ATOM 1171 N N . LEU A 1 146 ? -5.954 47.555 -15.182 1.00 44.00 146 LEU A N 1
ATOM 1172 C CA . LEU A 1 146 ? -7.210 47.940 -15.803 1.00 44.00 146 LEU A CA 1
ATOM 1173 C C . LEU A 1 146 ? -7.903 48.864 -14.821 1.00 44.00 146 LEU A C 1
ATOM 1175 O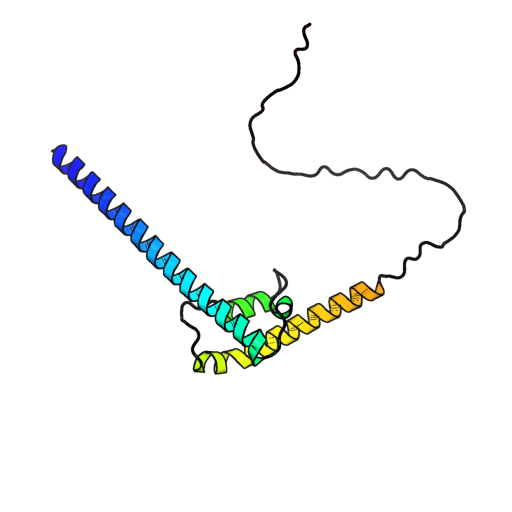 O . LEU A 1 146 ? -8.492 48.384 -13.864 1.00 44.00 146 LEU A O 1
ATOM 1179 N N . LEU A 1 147 ? -7.793 50.174 -15.052 1.00 43.44 147 LEU A N 1
ATOM 1180 C CA . LEU A 1 147 ? -8.836 51.163 -14.773 1.00 43.44 147 LEU A CA 1
ATOM 1181 C C . LEU A 1 147 ? -8.403 52.547 -15.290 1.00 43.44 147 LEU A C 1
ATOM 1183 O O . LEU A 1 147 ? -7.635 53.245 -14.636 1.00 43.44 147 LEU A O 1
ATOM 1187 N N . ARG A 1 148 ? -8.968 52.971 -16.427 1.00 38.09 148 ARG A N 1
ATOM 1188 C CA . ARG A 1 148 ? -9.810 54.182 -16.577 1.00 38.09 148 ARG A CA 1
ATOM 1189 C C . ARG A 1 148 ? -9.851 54.656 -18.028 1.00 38.09 148 ARG A C 1
ATOM 1191 O O . ARG A 1 148 ? -8.823 54.826 -18.667 1.00 38.09 148 ARG A O 1
ATOM 1198 N N . GLY A 1 149 ? -11.058 54.975 -18.488 1.00 38.00 149 GLY A N 1
ATOM 1199 C CA . GLY A 1 149 ? -11.280 55.691 -19.739 1.00 38.00 149 GLY A CA 1
ATOM 1200 C C . GLY A 1 149 ? -12.755 55.776 -20.105 1.00 38.00 149 GLY A C 1
ATOM 1201 O O . GLY A 1 149 ? -13.178 55.187 -21.089 1.00 38.00 149 GLY A O 1
ATOM 1202 N N . ILE A 1 150 ? -13.539 56.470 -19.278 1.00 45.16 150 ILE A N 1
ATOM 1203 C CA . ILE A 1 150 ? -14.857 56.992 -19.654 1.00 45.16 150 ILE A CA 1
ATOM 1204 C C . ILE A 1 150 ? -14.613 58.122 -20.659 1.00 45.16 150 ILE A C 1
ATOM 1206 O O . ILE A 1 150 ? -13.974 59.101 -20.286 1.00 45.16 150 ILE A O 1
ATOM 1210 N N . CYS A 1 151 ? -15.167 58.016 -21.865 1.00 39.56 151 CYS A N 1
ATOM 1211 C CA . CYS A 1 151 ? -15.529 59.167 -22.691 1.00 39.56 151 CYS A CA 1
ATOM 1212 C C . CYS A 1 151 ? -16.912 58.900 -23.293 1.00 39.56 151 CYS A C 1
ATOM 1214 O O . CYS A 1 151 ? -17.131 57.850 -23.902 1.00 39.56 151 CYS A O 1
ATOM 1216 N N . GLY A 1 152 ? -17.828 59.840 -23.058 1.00 37.78 152 GLY A N 1
ATOM 1217 C CA . GLY A 1 152 ? -18.921 60.125 -23.984 1.00 37.78 152 GLY A CA 1
ATOM 1218 C C . GLY A 1 152 ? -18.454 61.054 -25.096 1.00 37.78 152 GLY A C 1
ATOM 1219 O O . GLY A 1 152 ? -17.266 61.456 -25.067 1.00 37.78 152 GLY A O 1
#

Secondary structure (DSSP, 8-state):
-HHHHHHHHHHHHHHHHHHHHHHHHHHHHHHHHHHHHHHHHHHHHHHHH---GGGG---TT-HHHHHHHHHH--SSPPPHHHHHHHHHHHHHHHHHHHHHHHHHHHHHHHT-----------------------------------------